Protein AF-A0A2V6AXD3-F1 (afdb_monomer_lite)

Radius of gyration: 20.55 Å; chains: 1; bounding box: 42×34×60 Å

pLDDT: mean 91.05, std 7.94, range [52.78, 98.12]

Structure (mmCIF, N/CA/C/O backbone):
data_AF-A0A2V6AXD3-F1
#
_entry.id   AF-A0A2V6AXD3-F1
#
loop_
_atom_site.group_PDB
_atom_site.id
_atom_site.type_symbol
_atom_site.label_atom_id
_atom_site.label_alt_id
_atom_site.label_comp_id
_atom_site.label_asym_id
_atom_site.label_entity_id
_atom_site.label_seq_id
_atom_site.pdbx_PDB_ins_code
_atom_site.Cartn_x
_atom_site.Cartn_y
_atom_site.Cartn_z
_atom_site.occupancy
_atom_site.B_iso_or_equiv
_atom_site.auth_seq_id
_atom_site.auth_comp_id
_atom_site.auth_asym_id
_atom_site.auth_atom_id
_atom_site.pdbx_PDB_model_num
ATOM 1 N N . MET A 1 1 ? 6.057 17.678 5.955 1.00 52.78 1 MET A N 1
ATOM 2 C CA . MET A 1 1 ? 6.152 16.489 6.835 1.00 52.78 1 MET A CA 1
ATOM 3 C C . MET A 1 1 ? 5.378 15.353 6.169 1.00 52.78 1 MET A C 1
ATOM 5 O O . MET A 1 1 ? 4.177 15.507 5.973 1.00 52.78 1 MET A O 1
ATOM 9 N N . GLN A 1 2 ? 6.043 14.281 5.723 1.00 59.69 2 GLN A N 1
ATOM 10 C CA . GLN A 1 2 ? 5.376 13.135 5.086 1.00 59.69 2 GLN A CA 1
ATOM 11 C C . GLN A 1 2 ? 4.590 12.375 6.158 1.00 59.69 2 GLN A C 1
ATOM 13 O O . GLN A 1 2 ? 5.153 11.930 7.154 1.00 59.69 2 GLN A O 1
ATOM 18 N N . ARG A 1 3 ? 3.269 12.290 5.999 1.00 66.38 3 ARG A N 1
ATOM 19 C CA . ARG A 1 3 ? 2.411 11.534 6.920 1.00 66.38 3 ARG A CA 1
ATOM 20 C C . ARG A 1 3 ? 2.522 10.052 6.562 1.00 66.38 3 ARG A C 1
ATOM 22 O O . ARG A 1 3 ? 2.615 9.734 5.381 1.00 66.38 3 ARG A O 1
ATOM 29 N N . SER A 1 4 ? 2.521 9.158 7.542 1.00 75.88 4 SER A N 1
ATOM 30 C CA . SER A 1 4 ? 2.558 7.710 7.304 1.00 75.88 4 SER A CA 1
ATOM 31 C C . SER A 1 4 ? 1.206 7.175 6.810 1.00 75.88 4 SER A C 1
ATOM 33 O O . SER A 1 4 ? 0.166 7.803 7.021 1.00 75.88 4 SER A O 1
ATOM 35 N N . GLY A 1 5 ? 1.227 6.015 6.149 1.00 85.00 5 GLY A N 1
ATOM 36 C CA . GLY A 1 5 ? 0.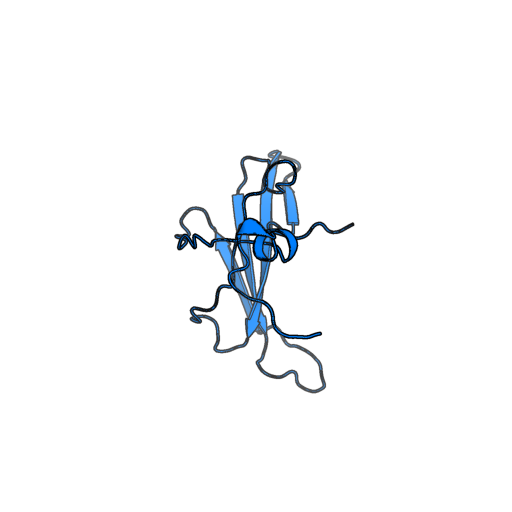034 5.285 5.704 1.00 85.00 5 GLY A CA 1
ATOM 37 C C . GLY A 1 5 ? -0.384 5.572 4.262 1.00 85.00 5 GLY A C 1
ATOM 38 O O . GLY A 1 5 ? 0.106 6.509 3.640 1.00 85.00 5 GLY A O 1
ATOM 39 N N . TYR A 1 6 ? -1.306 4.764 3.752 1.00 91.38 6 TYR A N 1
ATOM 40 C CA . TYR A 1 6 ? -1.829 4.864 2.391 1.00 91.38 6 TYR A CA 1
ATOM 41 C C . TYR A 1 6 ? -2.740 6.096 2.194 1.00 91.38 6 TYR A C 1
ATOM 43 O O . TYR A 1 6 ? -3.529 6.400 3.098 1.00 91.38 6 TYR A O 1
ATOM 51 N N . PRO A 1 7 ? -2.704 6.766 1.025 1.00 93.50 7 PRO A N 1
ATOM 52 C CA . PRO A 1 7 ? -1.739 6.589 -0.066 1.00 93.50 7 PRO A CA 1
ATOM 53 C C . PRO A 1 7 ? -0.454 7.403 0.144 1.00 93.50 7 PRO A C 1
ATOM 55 O O . PRO A 1 7 ? -0.412 8.356 0.940 1.00 93.50 7 PRO A O 1
ATOM 58 N N . ASP A 1 8 ? 0.585 7.043 -0.608 1.00 92.94 8 ASP A N 1
ATOM 59 C CA . ASP A 1 8 ? 1.819 7.826 -0.703 1.00 92.94 8 ASP A CA 1
ATOM 60 C C . ASP A 1 8 ? 1.639 9.109 -1.531 1.00 92.94 8 ASP A C 1
ATOM 62 O O . ASP A 1 8 ? 2.106 10.172 -1.112 1.00 92.94 8 ASP A O 1
ATOM 66 N N . LEU A 1 9 ? 0.932 9.041 -2.667 1.00 94.69 9 LEU A N 1
ATOM 67 C CA . LEU A 1 9 ? 0.732 10.168 -3.584 1.00 94.69 9 LEU A CA 1
ATOM 68 C C . LEU A 1 9 ? -0.753 10.424 -3.870 1.00 94.69 9 LEU A C 1
ATOM 70 O O . LEU A 1 9 ? -1.548 9.496 -4.016 1.00 94.69 9 LEU A O 1
ATOM 74 N N . CYS A 1 10 ? -1.099 11.705 -4.003 1.00 95.62 10 CYS A N 1
ATOM 75 C CA . CYS A 1 10 ? -2.370 12.182 -4.540 1.00 95.62 10 CYS A CA 1
ATOM 76 C C . CYS A 1 10 ? -2.068 13.035 -5.773 1.00 95.62 10 CYS A C 1
ATOM 78 O O . CYS A 1 10 ? -1.330 14.018 -5.682 1.00 95.62 10 CYS A O 1
ATOM 80 N N . ILE A 1 11 ? -2.601 12.627 -6.918 1.00 96.44 11 ILE A N 1
ATOM 81 C CA . ILE A 1 11 ? -2.437 13.298 -8.205 1.00 96.44 11 ILE A CA 1
ATOM 82 C C . ILE A 1 11 ? -3.813 13.801 -8.621 1.00 96.44 11 ILE A C 1
ATOM 84 O O . ILE A 1 11 ? -4.785 13.050 -8.595 1.00 96.44 11 ILE A O 1
ATOM 88 N N . ILE A 1 12 ? -3.893 15.071 -9.002 1.00 97.62 12 ILE A N 1
ATOM 89 C CA . ILE A 1 12 ? -5.128 15.688 -9.479 1.00 97.62 12 ILE A CA 1
ATOM 90 C C . ILE A 1 12 ? -4.905 16.049 -10.936 1.00 97.62 12 ILE A C 1
ATOM 92 O O . ILE A 1 12 ? -4.017 16.847 -11.245 1.00 97.62 12 ILE A O 1
ATOM 96 N N . ASP A 1 13 ? -5.710 15.473 -11.821 1.00 96.75 13 ASP A N 1
ATOM 97 C CA . ASP A 1 13 ? -5.752 15.943 -13.196 1.00 96.75 13 ASP A CA 1
ATOM 98 C C . ASP A 1 13 ? -6.385 17.339 -13.232 1.00 96.75 13 ASP A C 1
ATOM 100 O O . ASP A 1 13 ? -7.511 17.544 -12.774 1.00 96.75 13 ASP A O 1
ATOM 104 N N . LEU A 1 14 ? -5.650 18.330 -13.735 1.00 96.38 14 LEU A N 1
ATOM 105 C CA . LEU A 1 14 ? -6.066 19.728 -13.627 1.00 96.38 14 LEU A CA 1
ATOM 106 C C . LEU A 1 14 ? -7.251 20.062 -14.533 1.00 96.38 14 LEU A C 1
ATOM 108 O O . LEU A 1 14 ? -8.001 20.980 -14.198 1.00 96.38 14 LEU A O 1
ATOM 112 N N . GLU A 1 15 ? -7.430 19.339 -15.636 1.00 97.50 15 GLU A N 1
ATOM 113 C CA . GLU A 1 15 ? -8.527 19.557 -16.577 1.00 97.50 15 GLU A CA 1
ATOM 114 C C . GLU A 1 15 ? -9.812 18.881 -16.089 1.00 97.50 15 GLU A C 1
ATOM 116 O O . GLU A 1 15 ? -10.800 19.562 -15.809 1.00 97.50 15 GLU A O 1
ATOM 121 N N . SER A 1 16 ? -9.790 17.560 -15.895 1.00 97.25 16 SER A N 1
ATOM 122 C CA . SER A 1 16 ? -10.974 16.790 -15.488 1.00 97.25 16 SER A CA 1
ATOM 123 C C . SER A 1 16 ? -11.287 16.859 -13.994 1.00 97.25 16 SER A C 1
ATOM 125 O O . SER A 1 16 ? -12.349 16.401 -13.574 1.00 97.25 16 SER A O 1
ATOM 127 N N . LYS A 1 17 ? -10.362 17.385 -13.179 1.00 97.00 17 LYS A N 1
ATOM 128 C CA . LYS A 1 17 ? -10.413 17.384 -11.705 1.00 97.00 17 LYS A CA 1
ATOM 129 C C . LYS A 1 17 ? -10.454 15.990 -11.075 1.00 97.00 17 LYS A C 1
ATOM 131 O O . LYS A 1 17 ? -10.705 15.875 -9.878 1.00 97.00 17 LYS A O 1
ATOM 136 N N . ARG A 1 18 ? -10.185 14.930 -11.845 1.00 97.56 18 ARG A N 1
ATOM 137 C CA . ARG A 1 18 ? -10.131 13.562 -11.319 1.00 97.56 18 ARG A CA 1
ATOM 138 C C . ARG A 1 18 ? -8.966 13.401 -10.353 1.00 97.56 18 ARG A C 1
ATOM 140 O O . ARG A 1 18 ? -7.845 13.823 -10.642 1.00 97.56 18 ARG A O 1
ATOM 147 N N . VAL A 1 19 ? -9.245 12.745 -9.231 1.00 98.12 19 VAL A N 1
ATOM 148 C CA . VAL A 1 19 ? -8.253 12.421 -8.207 1.00 98.12 19 VAL A CA 1
ATOM 149 C C . VAL A 1 19 ? -7.758 10.993 -8.406 1.00 98.12 19 VAL A C 1
ATOM 151 O O . VAL A 1 19 ? -8.542 10.066 -8.617 1.00 98.12 19 VAL A O 1
ATOM 154 N N . PHE A 1 20 ? -6.444 10.821 -8.320 1.00 97.81 20 PHE A N 1
ATOM 155 C CA . PHE A 1 20 ? -5.765 9.538 -8.376 1.00 97.81 20 PHE A CA 1
ATOM 156 C C . PHE A 1 20 ? -4.908 9.369 -7.126 1.00 97.81 20 PHE A C 1
ATOM 158 O O . PHE A 1 20 ? -4.020 10.178 -6.848 1.00 97.81 20 PHE A O 1
ATOM 165 N N . TYR A 1 21 ? -5.136 8.288 -6.392 1.00 97.19 21 TYR A N 1
ATOM 166 C CA . TYR A 1 21 ? -4.265 7.869 -5.307 1.00 97.19 21 TYR A CA 1
ATOM 167 C C . TYR A 1 21 ? -3.295 6.808 -5.814 1.00 97.19 21 TYR A C 1
ATOM 169 O O . TYR A 1 21 ? -3.722 5.758 -6.293 1.00 97.19 21 TYR A O 1
ATOM 177 N N . LEU A 1 22 ? -1.993 7.081 -5.713 1.00 96.62 22 LEU A N 1
ATOM 178 C CA . LEU A 1 22 ? -0.933 6.208 -6.214 1.00 96.62 22 LEU A CA 1
ATOM 179 C C . LEU A 1 22 ? -0.005 5.787 -5.077 1.00 96.62 22 LEU A C 1
ATOM 181 O O . LEU A 1 22 ? 0.466 6.617 -4.298 1.00 96.62 22 LEU A O 1
ATOM 185 N N . ASP A 1 23 ? 0.282 4.492 -5.019 1.00 95.75 23 ASP A N 1
ATOM 186 C CA . ASP A 1 23 ? 1.106 3.897 -3.973 1.00 95.75 23 ASP A CA 1
ATOM 187 C C . ASP A 1 23 ? 2.219 3.034 -4.592 1.00 95.75 23 ASP A C 1
ATOM 189 O O . ASP A 1 23 ? 1.950 1.947 -5.117 1.00 95.75 23 ASP A O 1
ATOM 193 N N . PRO A 1 24 ? 3.473 3.518 -4.609 1.00 95.62 24 PRO A N 1
ATOM 194 C CA . PRO A 1 24 ? 4.598 2.758 -5.132 1.00 95.62 24 PRO A CA 1
ATOM 195 C C . PRO A 1 24 ? 4.989 1.592 -4.221 1.00 95.62 24 PRO A C 1
ATOM 197 O O . PRO A 1 24 ? 5.015 1.705 -2.992 1.00 95.62 24 PRO A O 1
ATOM 200 N N . LYS A 1 25 ? 5.357 0.465 -4.830 1.00 95.12 25 LYS A N 1
ATOM 201 C CA . LYS A 1 25 ? 5.869 -0.725 -4.145 1.00 95.12 25 LYS A CA 1
ATOM 202 C C . LYS A 1 25 ? 7.084 -1.283 -4.856 1.00 95.12 25 LYS A C 1
ATOM 204 O O . LYS A 1 25 ? 7.179 -1.250 -6.079 1.00 95.12 25 LYS A O 1
ATOM 209 N N . LEU A 1 26 ? 8.000 -1.831 -4.069 1.00 94.94 26 LEU A N 1
ATOM 210 C CA . LEU A 1 26 ? 9.165 -2.552 -4.557 1.00 94.94 26 LEU A CA 1
ATOM 211 C C . LEU A 1 26 ? 9.000 -4.037 -4.263 1.00 94.94 26 LEU A C 1
ATOM 213 O O . LEU A 1 26 ? 8.516 -4.408 -3.193 1.00 94.94 26 LEU A O 1
ATOM 217 N N . TYR A 1 27 ? 9.426 -4.874 -5.200 1.00 95.31 27 TYR A N 1
ATOM 218 C CA . TYR A 1 27 ? 9.528 -6.311 -4.980 1.00 95.31 27 TYR A CA 1
ATOM 219 C C . TYR A 1 27 ? 10.775 -6.877 -5.658 1.00 95.31 27 TYR A C 1
ATOM 221 O O . TYR A 1 27 ? 11.226 -6.381 -6.693 1.00 95.31 27 TYR A O 1
ATOM 229 N N . ALA A 1 28 ? 11.344 -7.925 -5.069 1.00 94.75 28 ALA A N 1
ATOM 230 C CA . ALA A 1 28 ? 12.525 -8.570 -5.614 1.00 94.75 28 ALA A CA 1
ATOM 231 C C . ALA A 1 28 ? 12.156 -9.481 -6.793 1.00 94.75 28 ALA A C 1
ATOM 233 O O . ALA A 1 28 ? 11.066 -10.054 -6.870 1.00 94.75 28 ALA A O 1
ATOM 234 N N . ALA A 1 29 ? 13.094 -9.666 -7.716 1.00 94.75 29 ALA A N 1
ATOM 235 C CA . ALA A 1 29 ? 12.958 -10.649 -8.776 1.00 94.75 29 ALA A CA 1
ATOM 236 C C . ALA A 1 29 ? 12.696 -12.044 -8.186 1.00 94.75 29 ALA A C 1
ATOM 238 O O . ALA A 1 29 ? 13.417 -12.494 -7.296 1.00 94.75 29 ALA A O 1
ATOM 239 N N . GLY A 1 30 ? 11.643 -12.701 -8.680 1.00 93.81 30 GLY A N 1
ATOM 240 C CA . GLY A 1 30 ? 11.177 -13.997 -8.179 1.00 93.81 30 GLY A CA 1
ATOM 241 C C . GLY A 1 30 ? 10.173 -13.931 -7.022 1.00 93.81 30 GLY A C 1
ATOM 242 O O . GLY A 1 30 ? 9.642 -14.969 -6.651 1.00 93.81 30 GLY A O 1
ATOM 243 N N . SER A 1 31 ? 9.857 -12.750 -6.471 1.00 94.69 31 SER A N 1
ATOM 244 C CA . SER A 1 31 ? 8.911 -12.612 -5.347 1.00 94.69 31 SER A CA 1
ATOM 245 C C . SER A 1 31 ? 7.535 -12.063 -5.742 1.00 94.69 31 SER A C 1
ATOM 247 O O . SER A 1 31 ? 6.799 -11.597 -4.873 1.00 94.69 31 SER A O 1
ATOM 249 N N . ARG A 1 32 ? 7.200 -12.058 -7.039 1.00 92.50 32 ARG A N 1
ATOM 250 C CA . ARG A 1 32 ? 5.958 -11.457 -7.556 1.00 92.50 32 ARG A CA 1
ATOM 251 C C . ARG A 1 32 ? 4.705 -12.138 -7.002 1.00 92.50 32 ARG A C 1
ATOM 253 O O . ARG A 1 32 ? 3.766 -11.451 -6.626 1.00 92.50 32 ARG A O 1
ATOM 260 N N . ASP A 1 33 ? 4.747 -13.462 -6.887 1.00 92.88 33 ASP A N 1
ATOM 261 C CA . ASP A 1 33 ? 3.617 -14.290 -6.448 1.00 92.88 33 ASP A CA 1
ATOM 262 C C . ASP A 1 33 ? 3.653 -14.579 -4.934 1.00 92.88 33 ASP A C 1
ATOM 264 O O . ASP A 1 33 ? 3.030 -15.517 -4.438 1.00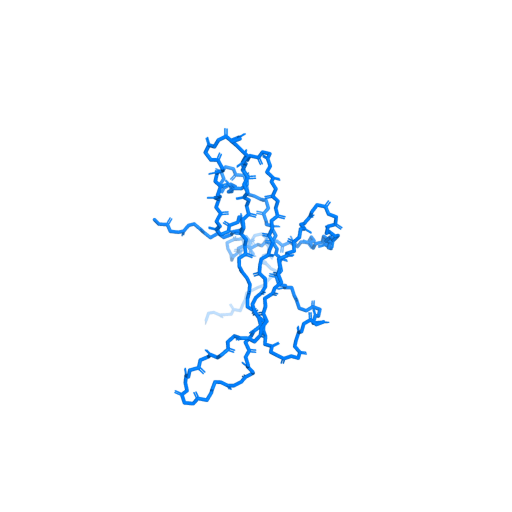 92.88 33 ASP A O 1
ATOM 268 N N . SER A 1 34 ? 4.425 -13.791 -4.180 1.00 92.81 34 SER A N 1
ATOM 269 C CA . SER A 1 34 ? 4.531 -13.917 -2.727 1.00 92.81 34 SER A CA 1
ATOM 270 C C . SER A 1 34 ? 3.207 -13.587 -2.033 1.00 92.81 34 SER A C 1
ATOM 272 O O . SER A 1 34 ? 2.545 -12.607 -2.368 1.00 92.81 34 SER A O 1
ATOM 274 N N . SER A 1 35 ? 2.864 -14.349 -0.990 1.00 87.56 35 SER A N 1
ATOM 275 C CA . SER A 1 35 ? 1.703 -14.072 -0.133 1.00 87.56 35 SER A CA 1
ATOM 276 C C . SER A 1 35 ? 1.979 -13.032 0.960 1.00 87.56 35 SER A C 1
ATOM 278 O O . SER A 1 35 ? 1.075 -12.686 1.727 1.00 87.56 35 SER A O 1
ATOM 280 N N . PHE A 1 36 ? 3.214 -12.523 1.066 1.00 87.88 36 PHE A N 1
ATOM 281 C CA . PHE A 1 36 ? 3.524 -11.472 2.031 1.00 87.88 36 PHE A CA 1
ATOM 282 C C . PHE A 1 36 ? 2.724 -10.203 1.732 1.00 87.88 36 PHE A C 1
ATOM 284 O O . PHE A 1 36 ? 2.595 -9.761 0.592 1.00 87.88 36 PHE A O 1
ATOM 291 N N . ARG A 1 37 ? 2.205 -9.581 2.794 1.00 87.19 37 ARG A N 1
ATOM 292 C CA . ARG A 1 37 ? 1.381 -8.375 2.693 1.00 87.19 37 ARG A CA 1
ATOM 293 C C . ARG A 1 37 ? 2.194 -7.207 2.127 1.00 87.19 37 AR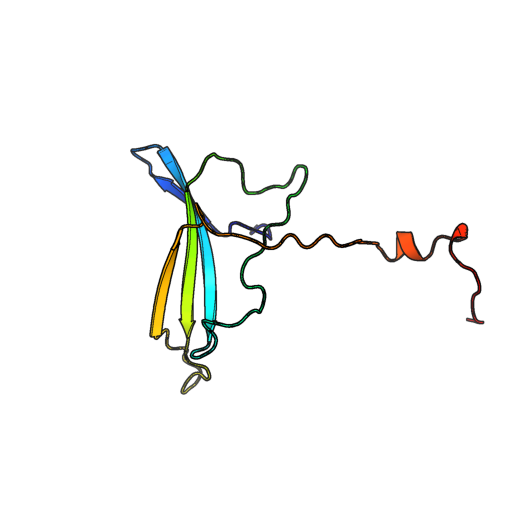G A C 1
ATOM 295 O O . ARG A 1 37 ? 2.979 -6.601 2.852 1.00 87.19 37 ARG A O 1
ATOM 302 N N . ALA A 1 38 ? 1.944 -6.859 0.868 1.00 89.12 38 ALA A N 1
ATOM 303 C CA . ALA A 1 38 ? 2.547 -5.701 0.204 1.00 89.12 38 ALA A CA 1
ATOM 304 C C . ALA A 1 38 ? 1.654 -4.447 0.232 1.00 89.12 38 ALA A C 1
ATOM 306 O O . ALA A 1 38 ? 2.158 -3.329 0.158 1.00 89.12 38 ALA A O 1
ATOM 307 N N . PHE A 1 39 ? 0.339 -4.619 0.382 1.00 90.94 39 PHE A N 1
ATOM 308 C CA . PHE A 1 39 ? -0.642 -3.539 0.469 1.00 90.94 39 PHE A CA 1
ATOM 309 C C . PHE A 1 39 ? -1.419 -3.636 1.782 1.00 90.94 39 PHE A C 1
ATOM 311 O O . PHE A 1 39 ? -1.835 -4.724 2.186 1.00 90.94 39 PHE A O 1
ATOM 318 N N . TYR A 1 40 ? -1.622 -2.504 2.451 1.00 89.12 40 TYR A N 1
ATOM 319 C CA . TYR A 1 40 ? -2.550 -2.406 3.569 1.00 89.12 40 TYR A CA 1
ATOM 320 C C . TYR A 1 40 ? -3.088 -0.985 3.693 1.00 89.12 40 TYR A C 1
ATOM 322 O O . TYR A 1 40 ? -2.370 -0.003 3.506 1.00 89.12 40 TYR A O 1
ATOM 330 N N . PHE A 1 41 ? -4.357 -0.895 4.064 1.00 88.56 41 PHE A N 1
ATOM 331 C CA . PHE A 1 41 ? -5.012 0.345 4.432 1.00 88.56 41 PHE A CA 1
ATOM 332 C C . PHE A 1 41 ? -5.560 0.187 5.846 1.00 88.56 41 PHE A C 1
ATOM 334 O O . PHE A 1 41 ? -6.242 -0.789 6.152 1.00 88.56 41 PHE A O 1
ATOM 341 N N . GLU A 1 42 ? -5.235 1.143 6.708 1.00 85.75 42 GLU A N 1
ATOM 342 C CA . GLU A 1 42 ? -5.745 1.201 8.071 1.00 85.75 42 GLU A CA 1
ATOM 343 C C . GLU A 1 42 ? -6.617 2.458 8.198 1.00 85.75 42 GLU A C 1
ATOM 345 O O . GLU A 1 42 ? -6.088 3.576 8.151 1.00 85.75 42 GLU A O 1
ATOM 350 N N . PRO A 1 43 ? -7.946 2.317 8.333 1.00 82.50 43 PRO A N 1
ATOM 351 C CA . PRO A 1 43 ? -8.823 3.466 8.480 1.00 82.50 43 PRO A CA 1
ATOM 352 C C . PRO A 1 43 ? -8.552 4.168 9.814 1.00 82.50 43 PRO A C 1
ATOM 354 O O . PRO A 1 43 ? -8.608 3.562 10.883 1.00 82.50 43 PRO A O 1
ATOM 357 N N . ARG A 1 44 ? -8.293 5.478 9.764 1.00 81.06 44 ARG A N 1
ATOM 358 C CA . ARG A 1 44 ? -8.041 6.303 10.955 1.00 81.06 44 ARG A CA 1
ATOM 359 C C . ARG A 1 44 ? -9.083 7.400 11.097 1.00 81.06 44 ARG A C 1
ATOM 361 O O . ARG A 1 44 ? -9.323 8.164 10.162 1.00 81.06 44 ARG A O 1
ATOM 368 N N . LYS A 1 45 ? -9.650 7.549 12.296 1.00 76.38 45 LYS A N 1
ATOM 369 C CA . LYS A 1 45 ? -10.516 8.693 12.617 1.00 76.38 45 LYS A CA 1
ATOM 370 C C . LYS A 1 45 ? -9.690 9.987 12.632 1.00 76.38 45 LYS A C 1
ATOM 372 O O . LYS A 1 45 ? -8.579 10.013 13.158 1.00 76.38 45 LYS A O 1
ATOM 377 N N . GLY A 1 46 ? -10.203 11.045 12.002 1.00 71.50 46 GLY A N 1
ATOM 378 C CA . GLY A 1 46 ? -9.618 12.399 11.983 1.00 71.50 46 GLY A CA 1
ATOM 379 C C . GLY A 1 46 ? -8.316 12.580 11.186 1.00 71.50 46 GLY A C 1
ATOM 380 O O . GLY A 1 46 ? -7.987 13.694 10.790 1.00 71.50 46 GLY A O 1
ATOM 381 N N . THR A 1 47 ? -7.577 11.505 10.902 1.00 73.19 47 THR A N 1
ATOM 382 C CA . THR A 1 47 ? -6.255 11.571 10.258 1.00 73.19 47 THR A CA 1
ATOM 383 C C . THR A 1 47 ? -6.156 10.777 8.957 1.00 73.19 47 THR A C 1
ATOM 385 O O . THR A 1 47 ? -5.061 10.692 8.403 1.00 73.19 47 THR A O 1
ATOM 388 N N . ASN A 1 48 ? -7.269 10.276 8.413 1.00 85.31 48 ASN A N 1
ATOM 389 C CA . ASN A 1 48 ? -7.263 9.574 7.130 1.00 85.31 48 ASN A CA 1
ATOM 390 C C . ASN A 1 48 ? -6.712 10.462 5.995 1.00 85.31 48 ASN A C 1
ATOM 392 O O . ASN A 1 48 ? -6.935 11.683 5.964 1.00 85.31 48 ASN A O 1
ATOM 396 N N . LYS A 1 49 ? -5.955 9.834 5.097 1.00 89.75 49 LYS A N 1
ATOM 397 C CA . LYS A 1 49 ? -5.400 10.446 3.890 1.00 89.75 49 LYS A CA 1
ATOM 398 C C . LYS A 1 49 ? -6.287 10.231 2.663 1.00 89.75 49 LYS A C 1
ATOM 400 O O . LYS A 1 49 ? -6.269 11.084 1.788 1.00 89.75 49 LYS A O 1
ATOM 405 N N . VAL A 1 50 ? -7.066 9.148 2.626 1.00 92.19 50 VAL A N 1
ATOM 406 C CA . VAL A 1 50 ? -8.103 8.922 1.609 1.00 92.19 50 VAL A CA 1
ATOM 407 C C . VAL A 1 50 ? -9.306 9.791 1.975 1.00 92.19 50 VAL A C 1
ATOM 409 O O . VAL A 1 50 ? -9.907 9.588 3.034 1.00 92.19 50 VAL A O 1
ATOM 412 N N . ARG A 1 51 ? -9.585 10.810 1.161 1.00 91.62 51 ARG A N 1
ATOM 413 C CA . ARG A 1 51 ? -10.578 11.867 1.434 1.00 91.62 51 ARG A CA 1
ATOM 414 C C . ARG A 1 51 ? -11.501 12.165 0.257 1.00 91.62 51 ARG A C 1
ATOM 416 O O . ARG A 1 51 ? -12.546 12.766 0.472 1.00 91.62 51 ARG A O 1
ATOM 423 N N . ASP A 1 52 ? -11.112 11.743 -0.935 1.00 93.94 52 ASP A N 1
ATOM 424 C CA . ASP A 1 52 ? -11.786 12.032 -2.192 1.00 93.94 52 ASP A CA 1
ATOM 425 C C . ASP A 1 52 ? -12.332 10.737 -2.801 1.00 93.94 52 ASP A C 1
ATOM 427 O O . ASP A 1 52 ? -11.790 9.654 -2.561 1.00 93.94 52 ASP A O 1
ATOM 431 N N . ASP A 1 53 ? -13.384 10.863 -3.611 1.00 94.88 53 ASP A N 1
ATOM 432 C CA . ASP A 1 53 ? -13.760 9.823 -4.568 1.00 94.88 53 ASP A CA 1
ATOM 433 C C . ASP A 1 53 ? -12.712 9.809 -5.688 1.00 94.88 53 ASP A C 1
ATOM 435 O O . ASP A 1 53 ? -12.509 10.813 -6.379 1.00 94.88 53 ASP A O 1
ATOM 439 N N . ALA A 1 54 ? -11.966 8.715 -5.793 1.00 96.19 54 ALA A N 1
ATOM 440 C CA . ALA A 1 54 ? -10.712 8.685 -6.527 1.00 96.19 54 ALA A CA 1
ATOM 441 C C . ALA A 1 54 ? -10.481 7.343 -7.220 1.00 96.19 54 ALA A C 1
ATOM 443 O O . ALA A 1 54 ? -10.980 6.295 -6.811 1.00 96.19 54 ALA A O 1
ATOM 444 N N . VAL A 1 55 ? -9.638 7.369 -8.250 1.00 97.25 55 VAL A N 1
ATOM 445 C CA . VAL A 1 55 ? -9.061 6.155 -8.831 1.00 97.25 55 VAL A CA 1
ATOM 446 C C . VAL A 1 55 ? -7.865 5.731 -7.983 1.00 97.25 55 VAL A C 1
ATOM 448 O O . VAL A 1 55 ? -6.997 6.5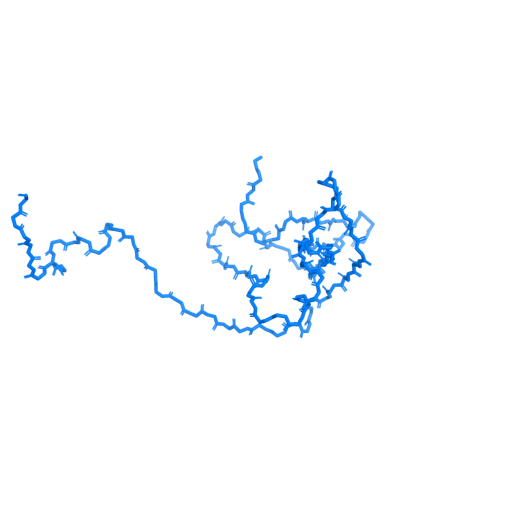43 -7.662 1.00 97.25 55 VAL A O 1
ATOM 451 N N . HIS A 1 56 ? -7.802 4.452 -7.628 1.00 97.12 56 HIS A N 1
ATOM 452 C CA . HIS A 1 56 ? -6.775 3.916 -6.744 1.00 97.12 56 HIS A CA 1
ATOM 453 C C . HIS A 1 56 ? -5.824 2.996 -7.509 1.00 97.12 56 HIS A C 1
ATOM 455 O O . HIS A 1 56 ? -6.234 1.960 -8.030 1.00 97.12 56 HIS A O 1
ATOM 461 N N . PHE A 1 57 ? -4.540 3.350 -7.515 1.00 97.50 57 PHE A N 1
ATOM 462 C CA . PHE A 1 57 ? -3.486 2.582 -8.160 1.00 97.50 57 PHE A CA 1
ATOM 463 C C . PHE A 1 57 ? -2.385 2.164 -7.187 1.00 97.50 57 PHE A C 1
ATOM 465 O O . PHE A 1 57 ? -1.978 2.913 -6.295 1.00 97.50 57 PHE A O 1
ATOM 472 N N . VAL A 1 58 ? -1.831 0.981 -7.436 1.00 96.62 58 VAL A N 1
ATOM 473 C CA . VAL A 1 58 ? -0.510 0.572 -6.947 1.00 96.62 58 VAL A CA 1
ATOM 474 C C . VAL A 1 58 ? 0.419 0.469 -8.144 1.00 96.62 58 VAL A C 1
ATOM 476 O O . VAL A 1 58 ? 0.053 -0.117 -9.160 1.00 96.62 58 VAL A O 1
ATOM 479 N N . VAL A 1 59 ? 1.631 1.007 -8.029 1.00 97.19 59 VAL A N 1
ATOM 480 C CA . VAL A 1 59 ? 2.682 0.778 -9.027 1.00 97.19 59 VAL A CA 1
ATOM 481 C C . VAL A 1 59 ? 3.780 -0.080 -8.416 1.00 97.19 59 VAL A C 1
ATOM 483 O O . VAL A 1 59 ? 4.447 0.322 -7.466 1.00 97.19 59 VAL A O 1
ATOM 486 N N . GLY A 1 60 ? 3.946 -1.292 -8.935 1.00 96.88 60 GLY A N 1
ATOM 487 C CA . GLY A 1 60 ? 4.973 -2.223 -8.483 1.00 96.88 60 GLY A CA 1
ATOM 488 C C . GLY A 1 60 ? 6.209 -2.135 -9.366 1.00 96.88 60 GLY A C 1
ATOM 489 O O . GLY A 1 60 ? 6.088 -2.305 -10.573 1.00 96.88 60 GLY A O 1
ATOM 490 N N . PHE A 1 61 ? 7.390 -1.941 -8.783 1.00 97.00 61 PHE A N 1
ATOM 491 C CA . PHE A 1 61 ? 8.674 -2.006 -9.480 1.00 97.00 61 PHE A CA 1
ATOM 492 C C . PHE A 1 61 ? 9.473 -3.226 -9.021 1.00 97.00 61 PHE A C 1
ATOM 494 O O . PHE A 1 61 ? 9.803 -3.372 -7.840 1.00 97.00 61 PHE A O 1
ATOM 501 N N . GLN A 1 62 ? 9.824 -4.087 -9.974 1.00 97.00 62 GLN A N 1
ATOM 502 C CA . GLN A 1 62 ? 10.688 -5.234 -9.732 1.00 97.00 62 GLN A CA 1
ATOM 503 C C . GLN A 1 62 ? 12.147 -4.791 -9.730 1.00 97.00 62 GLN A C 1
ATOM 505 O O . GLN A 1 62 ? 12.612 -4.213 -10.716 1.00 97.00 62 GLN A O 1
ATOM 510 N N . HIS A 1 63 ? 12.900 -5.145 -8.696 1.00 95.69 63 HIS A N 1
ATOM 511 C CA . HIS A 1 63 ? 14.352 -4.983 -8.660 1.00 95.69 63 HIS A CA 1
ATOM 512 C C . HIS A 1 63 ? 15.067 -6.340 -8.660 1.00 95.69 63 HIS A C 1
ATOM 514 O O . HIS A 1 63 ? 14.511 -7.356 -8.249 1.00 95.69 63 HIS A O 1
ATOM 520 N N . GLU A 1 64 ? 16.313 -6.382 -9.126 1.00 94.38 64 GLU A N 1
ATOM 521 C CA . GLU A 1 64 ? 17.154 -7.583 -9.002 1.00 94.38 64 GLU A CA 1
ATOM 522 C C . GLU A 1 64 ? 17.342 -7.978 -7.527 1.00 94.38 64 GLU A C 1
ATOM 524 O O . GLU A 1 64 ? 17.317 -7.123 -6.647 1.00 94.38 64 GLU A O 1
ATOM 529 N N . THR A 1 65 ? 17.529 -9.264 -7.224 1.00 86.06 65 THR A N 1
ATOM 530 C CA . THR A 1 65 ? 17.622 -9.759 -5.834 1.00 86.06 65 THR A CA 1
ATOM 531 C C . THR A 1 65 ? 18.888 -9.275 -5.119 1.00 86.06 65 THR A C 1
ATOM 533 O O . THR A 1 65 ? 18.896 -9.131 -3.899 1.00 86.06 65 THR A O 1
ATOM 536 N N . ARG A 1 66 ? 19.963 -9.005 -5.871 1.00 84.88 66 ARG A N 1
ATOM 537 C CA . ARG A 1 66 ? 21.220 -8.473 -5.342 1.00 84.88 66 ARG A CA 1
ATOM 538 C C . ARG A 1 66 ? 21.808 -7.451 -6.320 1.00 84.88 66 ARG A C 1
ATOM 540 O O . ARG A 1 66 ? 22.065 -7.819 -7.465 1.00 84.88 66 ARG A O 1
ATOM 547 N N . PRO A 1 67 ? 22.045 -6.202 -5.896 1.00 79.31 67 PRO A N 1
ATOM 548 C CA . PRO A 1 67 ? 22.596 -5.179 -6.773 1.00 79.31 67 PRO A CA 1
ATOM 549 C C . PRO A 1 67 ? 24.046 -5.508 -7.146 1.00 79.31 67 PRO A C 1
ATOM 551 O O . PRO A 1 67 ? 24.861 -5.841 -6.279 1.00 79.31 67 PRO A O 1
ATOM 554 N N . LYS A 1 68 ? 24.399 -5.383 -8.429 1.00 77.19 68 LYS A N 1
ATOM 555 C CA . LYS A 1 68 ? 25.804 -5.425 -8.863 1.00 77.19 68 LYS A CA 1
ATOM 556 C C . LYS A 1 68 ? 26.457 -4.090 -8.514 1.00 77.19 68 LYS A C 1
ATOM 558 O O . LYS A 1 68 ? 25.927 -3.037 -8.854 1.00 77.19 68 LYS A O 1
ATOM 563 N N . ASN A 1 69 ? 27.595 -4.127 -7.823 1.00 86.44 69 ASN A N 1
ATOM 564 C CA . ASN A 1 69 ? 28.346 -2.934 -7.406 1.00 86.44 69 ASN A CA 1
ATOM 565 C C . ASN A 1 69 ? 27.514 -1.920 -6.587 1.00 86.44 69 ASN A C 1
ATOM 567 O O . ASN A 1 69 ? 27.770 -0.723 -6.640 1.00 86.44 69 ASN A O 1
ATOM 571 N N . GLY A 1 70 ? 26.489 -2.386 -5.859 1.00 83.94 70 GLY A N 1
ATOM 572 C CA . GLY A 1 70 ? 25.602 -1.523 -5.069 1.00 83.94 70 GLY A CA 1
ATOM 573 C C . GLY A 1 70 ? 24.550 -0.753 -5.878 1.00 83.94 70 GLY A C 1
ATOM 574 O O . GLY A 1 70 ? 23.746 -0.036 -5.286 1.00 83.94 70 GLY A O 1
ATOM 575 N N . VAL A 1 71 ? 24.498 -0.928 -7.203 1.00 87.75 71 VAL A N 1
ATOM 576 C CA . VAL A 1 71 ? 23.498 -0.289 -8.068 1.00 87.75 71 VAL A CA 1
ATOM 577 C C . VAL A 1 71 ? 22.309 -1.222 -8.267 1.00 87.75 71 VAL A C 1
ATOM 579 O O . VAL A 1 71 ? 22.442 -2.329 -8.794 1.00 87.75 71 VAL A O 1
ATOM 582 N N . TRP A 1 72 ? 21.128 -0.770 -7.849 1.00 88.56 72 TRP A N 1
ATOM 583 C CA . TRP A 1 72 ? 19.880 -1.486 -8.093 1.00 88.56 72 TRP A CA 1
ATOM 584 C C . TRP A 1 72 ? 19.428 -1.281 -9.533 1.00 88.56 72 TRP A C 1
ATOM 586 O O . TRP A 1 72 ? 19.280 -0.151 -9.996 1.00 88.56 72 TRP A O 1
ATOM 596 N N . LYS A 1 73 ? 19.160 -2.387 -10.227 1.00 93.56 73 LYS A N 1
ATOM 597 C CA . LYS A 1 73 ? 18.508 -2.368 -11.531 1.00 93.56 73 LYS A CA 1
ATOM 598 C C . LYS A 1 73 ? 17.045 -2.757 -11.374 1.00 93.56 73 LYS A C 1
ATOM 600 O O . LYS A 1 73 ? 16.730 -3.839 -10.873 1.00 93.56 73 LYS A O 1
ATOM 605 N N . PHE A 1 74 ? 16.162 -1.878 -11.836 1.00 95.12 74 PHE A N 1
ATOM 606 C CA . PHE A 1 74 ? 14.746 -2.182 -11.983 1.00 95.12 74 PHE A CA 1
ATOM 607 C C . PHE A 1 74 ? 14.519 -2.877 -13.323 1.00 95.12 74 PHE A C 1
ATOM 609 O O . PHE A 1 74 ? 15.058 -2.466 -14.350 1.00 95.12 74 PHE A O 1
ATOM 616 N N . THR A 1 75 ? 13.767 -3.970 -13.304 1.00 95.25 75 THR A N 1
ATOM 617 C CA . THR A 1 75 ? 13.646 -4.891 -14.448 1.00 95.25 75 THR A CA 1
ATOM 618 C C . THR A 1 75 ? 12.232 -4.964 -15.010 1.00 95.25 75 THR A C 1
ATOM 620 O O . THR A 1 75 ? 12.051 -5.389 -16.148 1.00 95.25 75 THR A O 1
ATOM 623 N N . ARG A 1 76 ? 11.235 -4.532 -14.235 1.00 96.94 76 ARG A N 1
ATOM 624 C CA . ARG A 1 76 ? 9.819 -4.527 -14.606 1.00 96.94 76 ARG A CA 1
ATOM 625 C C . ARG A 1 76 ? 9.082 -3.474 -13.792 1.00 96.94 76 ARG A C 1
ATOM 627 O O . ARG A 1 76 ? 9.475 -3.183 -12.662 1.00 96.94 76 ARG A O 1
ATOM 634 N N . TRP A 1 77 ? 7.997 -2.965 -14.355 1.00 97.75 77 TRP A N 1
ATOM 635 C CA . TRP A 1 77 ? 6.975 -2.249 -13.611 1.00 97.75 77 TRP A CA 1
ATOM 636 C C . TRP A 1 77 ? 5.587 -2.739 -14.028 1.00 97.75 77 TRP A C 1
ATOM 638 O O . TRP A 1 77 ? 5.404 -3.162 -15.169 1.00 97.75 77 TRP A O 1
ATOM 648 N N . ASP A 1 78 ? 4.635 -2.687 -13.103 1.00 97.19 78 ASP A N 1
ATOM 649 C CA . ASP A 1 78 ? 3.218 -2.943 -13.357 1.00 97.19 78 ASP A CA 1
ATOM 650 C C . ASP A 1 78 ? 2.394 -1.842 -12.677 1.00 97.19 78 ASP A C 1
ATOM 652 O O . ASP A 1 78 ? 2.658 -1.499 -11.521 1.00 97.19 78 ASP A O 1
ATOM 656 N N . LEU A 1 79 ? 1.393 -1.302 -13.375 1.00 97.50 79 LEU A N 1
ATOM 657 C CA . LEU A 1 79 ? 0.377 -0.429 -12.787 1.00 97.50 79 LEU A CA 1
ATOM 658 C C . LEU A 1 79 ? -0.886 -1.254 -12.533 1.00 97.50 79 LEU A C 1
ATOM 660 O O . LEU A 1 79 ? -1.431 -1.858 -13.455 1.00 97.50 79 LEU A O 1
ATOM 664 N N . VAL A 1 80 ? -1.334 -1.287 -11.285 1.00 96.31 80 VAL A N 1
ATOM 665 C CA . VAL A 1 80 ? -2.432 -2.135 -10.818 1.00 96.31 80 VAL A CA 1
ATOM 666 C C . VAL A 1 80 ? -3.602 -1.257 -10.395 1.00 96.31 80 VAL A C 1
ATOM 668 O O . VAL A 1 80 ? -3.469 -0.472 -9.457 1.00 96.31 80 VAL A O 1
ATOM 671 N N . ASP A 1 81 ? -4.742 -1.414 -11.070 1.00 96.94 81 ASP A N 1
ATOM 672 C CA . ASP A 1 81 ? -6.032 -0.848 -10.661 1.00 96.94 81 ASP A CA 1
ATOM 673 C C . ASP A 1 81 ? -6.605 -1.620 -9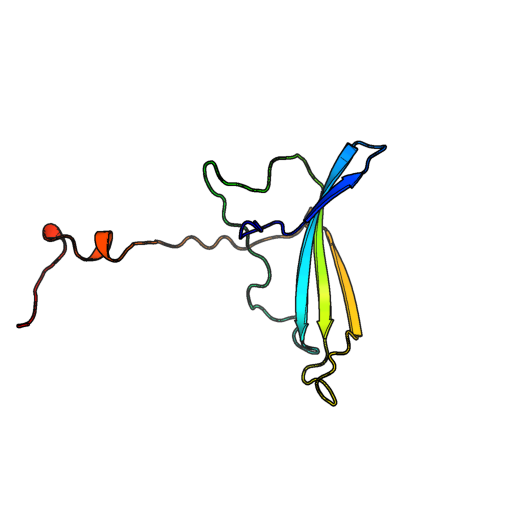.469 1.00 96.94 81 ASP A C 1
ATOM 675 O O . ASP A 1 81 ? -6.738 -2.846 -9.511 1.00 96.94 81 ASP A O 1
ATOM 679 N N . LEU A 1 82 ? -6.953 -0.896 -8.405 1.00 96.00 82 LEU A N 1
ATOM 680 C CA . LEU A 1 82 ? -7.539 -1.478 -7.203 1.00 96.00 82 LEU A CA 1
ATOM 681 C C . LEU A 1 82 ? -9.072 -1.595 -7.253 1.00 96.00 82 LEU A C 1
ATOM 683 O O . LEU A 1 82 ? -9.647 -2.157 -6.324 1.00 96.00 82 LEU A O 1
ATOM 687 N N . SER A 1 83 ? -9.745 -1.144 -8.318 1.00 95.19 83 SER A N 1
ATOM 688 C CA . SER A 1 83 ? -11.218 -1.148 -8.432 1.00 95.19 83 SER A CA 1
ATOM 689 C C . SER A 1 83 ? -11.872 -2.526 -8.247 1.00 95.19 83 SER A C 1
ATOM 691 O O . SER A 1 83 ? -13.008 -2.623 -7.784 1.00 95.19 83 SER A O 1
ATOM 693 N N . ARG A 1 84 ? -11.154 -3.605 -8.585 1.00 94.56 84 ARG A N 1
ATOM 694 C CA . ARG A 1 84 ? -11.586 -5.007 -8.407 1.00 94.56 84 ARG A CA 1
ATOM 695 C C . ARG A 1 84 ? -10.640 -5.820 -7.521 1.00 94.56 84 ARG A C 1
ATOM 697 O O . ARG A 1 84 ? -10.729 -7.048 -7.479 1.00 94.56 84 ARG A O 1
ATOM 704 N N . PHE A 1 85 ? -9.716 -5.158 -6.829 1.00 91.44 85 PHE A N 1
ATOM 705 C CA . PHE A 1 85 ? -8.744 -5.823 -5.972 1.00 91.44 85 PHE A CA 1
ATOM 706 C C . PHE A 1 85 ? -9.421 -6.330 -4.696 1.00 91.44 85 PHE A C 1
ATOM 708 O O . PHE A 1 85 ? -9.924 -5.556 -3.884 1.00 91.44 85 PHE A O 1
ATOM 715 N N . THR A 1 86 ? -9.443 -7.650 -4.520 1.00 91.06 86 THR A N 1
ATOM 716 C CA . THR A 1 86 ? -10.029 -8.275 -3.330 1.00 91.06 86 THR A CA 1
ATOM 717 C C . THR A 1 86 ? -8.987 -8.347 -2.221 1.00 91.06 86 THR A C 1
ATOM 719 O O . THR A 1 86 ? -7.892 -8.869 -2.425 1.00 91.06 86 THR A O 1
ATOM 722 N N . VAL A 1 87 ? -9.335 -7.843 -1.037 1.00 88.62 87 VAL A N 1
ATOM 723 C CA . VAL A 1 87 ? -8.467 -7.852 0.146 1.00 88.62 87 VAL A CA 1
ATOM 724 C C . VAL A 1 87 ? -8.974 -8.820 1.206 1.00 88.62 87 VAL A C 1
ATOM 726 O O . VAL A 1 87 ? -10.176 -9.025 1.360 1.00 88.62 87 VAL A O 1
ATOM 729 N N . THR A 1 88 ? -8.048 -9.357 1.997 1.00 89.88 88 THR A N 1
ATOM 730 C CA . THR A 1 88 ? -8.380 -10.092 3.221 1.00 89.88 88 THR A CA 1
ATOM 731 C C . THR A 1 88 ? -8.464 -9.123 4.396 1.00 89.88 88 THR A C 1
ATOM 733 O O . THR A 1 88 ? -7.509 -8.394 4.678 1.00 89.88 88 THR A O 1
ATOM 736 N N . LEU A 1 89 ? -9.585 -9.137 5.122 1.00 87.25 89 LEU A N 1
ATOM 737 C CA . LEU A 1 89 ? -9.726 -8.390 6.369 1.00 87.25 89 LEU A CA 1
ATOM 738 C C . LEU A 1 89 ? -8.917 -9.070 7.480 1.00 87.25 89 LEU A C 1
ATOM 740 O O . LEU A 1 89 ? -9.179 -10.218 7.835 1.00 87.25 89 LEU A O 1
ATOM 744 N N . LYS A 1 90 ? -7.970 -8.338 8.072 1.00 86.31 90 LYS A N 1
ATOM 745 C CA . LYS A 1 90 ? -7.280 -8.748 9.298 1.00 86.31 90 LYS A CA 1
ATOM 746 C C . LYS A 1 90 ? -7.816 -7.929 10.472 1.00 86.31 90 LYS A C 1
ATOM 748 O O . LYS A 1 90 ? -7.435 -6.774 10.633 1.00 86.31 90 LYS A O 1
ATOM 753 N N . ALA A 1 91 ? -8.692 -8.524 11.279 1.00 85.19 91 ALA A N 1
ATOM 754 C CA . ALA A 1 91 ? -9.091 -7.953 12.563 1.00 85.19 91 ALA A CA 1
ATOM 755 C C . ALA A 1 91 ? -8.033 -8.306 13.618 1.00 85.19 91 ALA A C 1
ATOM 757 O O . ALA A 1 91 ? -7.715 -9.479 13.809 1.00 85.19 91 ALA A O 1
ATOM 758 N N . GLU A 1 92 ? -7.464 -7.304 14.282 1.00 86.94 92 GLU A N 1
ATOM 759 C CA . GLU A 1 92 ? -6.474 -7.496 15.343 1.00 86.94 92 GLU A CA 1
ATOM 760 C C . GLU A 1 92 ? -6.858 -6.701 16.593 1.00 86.94 92 GLU A C 1
ATOM 762 O O . GLU A 1 92 ? -7.356 -5.579 16.501 1.00 86.94 92 GLU A O 1
ATOM 767 N N . PHE A 1 93 ? -6.632 -7.297 17.765 1.00 87.38 93 PHE A N 1
ATOM 768 C CA . PHE A 1 93 ? -6.730 -6.600 19.042 1.00 87.38 93 PHE A CA 1
ATOM 769 C C . PHE A 1 93 ? -5.407 -5.882 19.305 1.00 87.38 93 PHE A C 1
ATOM 771 O O . PHE A 1 93 ? -4.338 -6.479 19.188 1.00 87.38 93 PHE A O 1
ATOM 778 N N . GLN A 1 94 ? -5.482 -4.601 19.647 1.00 88.38 94 GLN A N 1
ATOM 779 C CA . GLN A 1 94 ? -4.327 -3.762 19.955 1.00 88.38 94 GLN A CA 1
ATOM 780 C C . GLN A 1 94 ? -4.429 -3.285 21.407 1.00 88.38 94 GLN A C 1
ATOM 782 O O . GLN A 1 94 ? -5.519 -2.959 21.877 1.00 88.38 94 GLN A O 1
ATOM 787 N N . GLY A 1 95 ? -3.299 -3.229 22.111 1.00 91.06 95 GLY A N 1
ATOM 788 C CA . GLY A 1 95 ? -3.218 -2.755 23.491 1.00 91.06 95 GLY A CA 1
ATOM 789 C C . GLY A 1 95 ? -1.852 -2.141 23.772 1.00 91.06 95 GLY A C 1
ATOM 790 O O . GLY A 1 95 ? -0.834 -2.623 23.278 1.00 91.06 95 GLY A O 1
ATOM 791 N N . SER A 1 96 ? -1.823 -1.049 24.534 1.00 94.81 96 SER A N 1
ATOM 792 C CA . SER A 1 96 ? -0.565 -0.439 24.969 1.00 94.81 96 SER A CA 1
ATOM 793 C C . SER A 1 96 ? -0.052 -1.088 26.258 1.00 94.81 96 SER A C 1
ATOM 795 O O . SER A 1 96 ? -0.823 -1.693 27.003 1.00 94.81 96 SER A O 1
ATOM 797 N N . ASN A 1 97 ? 1.224 -0.874 26.601 1.00 95.38 97 ASN A N 1
ATOM 798 C CA . ASN A 1 97 ? 1.744 -1.259 27.923 1.00 95.38 97 ASN A CA 1
ATOM 799 C C . ASN A 1 97 ? 0.876 -0.694 29.062 1.00 95.38 97 ASN A C 1
ATOM 801 O O . ASN A 1 97 ? 0.647 -1.366 30.061 1.00 95.38 97 ASN A O 1
ATOM 805 N N . ARG A 1 98 ? 0.341 0.522 28.894 1.00 94.44 98 ARG A N 1
ATOM 806 C CA . ARG A 1 98 ? -0.547 1.151 29.879 1.00 94.44 98 ARG A CA 1
ATOM 807 C C . ARG A 1 98 ? -1.877 0.409 30.036 1.00 94.44 98 ARG A C 1
ATOM 809 O O . ARG A 1 98 ? -2.447 0.419 31.120 1.00 94.44 98 ARG A O 1
ATOM 816 N N . ASP A 1 99 ? -2.387 -0.202 28.972 1.00 94.12 99 ASP A N 1
ATOM 817 C CA . ASP A 1 99 ? -3.621 -0.990 29.038 1.00 94.12 99 ASP A CA 1
ATOM 818 C C . ASP A 1 99 ? -3.381 -2.359 29.673 1.00 94.12 99 ASP A C 1
ATOM 820 O O . ASP A 1 99 ? -4.230 -2.831 30.422 1.00 94.12 99 ASP A O 1
ATOM 824 N N . MET A 1 100 ? -2.219 -2.961 29.413 1.00 94.00 100 MET A N 1
ATOM 825 C CA . MET A 1 100 ? -1.877 -4.296 29.9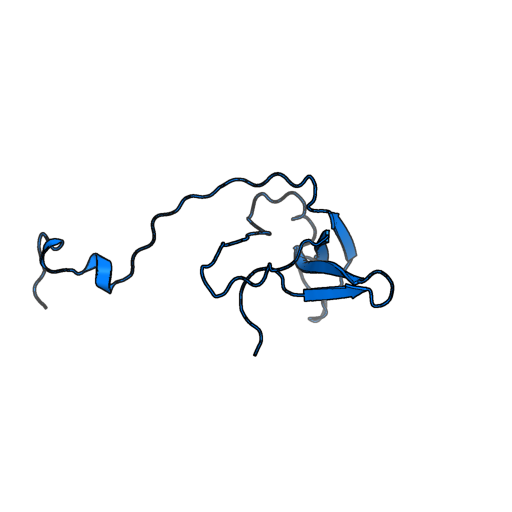03 1.00 94.00 100 MET A CA 1
ATOM 826 C C . MET A 1 100 ? -1.528 -4.319 31.397 1.00 94.00 100 MET A C 1
ATOM 828 O O . MET A 1 100 ? -1.931 -5.236 32.103 1.00 94.00 100 MET A O 1
ATOM 832 N N . TYR A 1 101 ? -0.813 -3.309 31.899 1.00 95.00 101 TYR A N 1
ATOM 833 C CA . TYR A 1 101 ? -0.319 -3.275 33.284 1.00 95.00 101 TYR A CA 1
ATOM 834 C C . TYR A 1 101 ? -1.215 -2.473 34.237 1.00 95.00 101 TYR A C 1
ATOM 836 O O . TYR A 1 101 ? -0.726 -1.803 35.149 1.00 95.00 101 TYR A O 1
ATOM 844 N N . ARG A 1 102 ? -2.535 -2.510 34.028 1.00 95.81 102 ARG A N 1
ATOM 845 C CA . ARG A 1 102 ? -3.487 -1.937 34.987 1.00 95.81 102 ARG A CA 1
ATOM 846 C C . ARG A 1 102 ? -3.518 -2.791 36.258 1.00 95.81 102 ARG A C 1
ATOM 848 O O . ARG A 1 102 ? -3.513 -4.016 36.126 1.00 95.81 102 ARG A O 1
ATOM 855 N N . PRO A 1 103 ? -3.574 -2.196 37.464 1.00 94.94 103 PRO A N 1
ATOM 856 C CA . PRO A 1 103 ? -3.544 -2.960 38.711 1.00 94.94 103 PRO A CA 1
ATOM 857 C C . PRO A 1 103 ? -4.596 -4.071 38.774 1.00 94.94 103 PRO A C 1
ATOM 859 O O . PRO A 1 103 ? -4.305 -5.157 39.260 1.00 94.94 103 PRO A O 1
ATOM 862 N N . GLU A 1 104 ? -5.786 -3.834 38.220 1.00 95.75 104 GLU A N 1
ATOM 863 C CA . GLU A 1 104 ? -6.901 -4.787 38.245 1.00 95.75 104 GLU A CA 1
ATOM 864 C C . GLU A 1 104 ? -6.685 -5.994 37.315 1.00 95.75 104 GLU A C 1
ATOM 866 O O . GLU A 1 104 ? -7.353 -7.013 37.468 1.00 95.75 104 GLU A O 1
ATOM 871 N N . ALA A 1 105 ? -5.768 -5.888 36.347 1.00 95.06 105 ALA A N 1
ATOM 872 C CA . ALA A 1 105 ? -5.438 -6.953 35.400 1.00 95.06 105 ALA A CA 1
ATOM 873 C C . ALA A 1 105 ? -4.248 -7.820 35.856 1.00 95.06 105 ALA A C 1
ATOM 875 O O . ALA A 1 105 ? -3.994 -8.875 35.272 1.00 95.06 105 ALA A O 1
ATOM 876 N N . ILE A 1 106 ? -3.500 -7.389 36.876 1.00 95.50 106 ILE A N 1
ATOM 877 C CA . ILE A 1 106 ? -2.296 -8.081 37.345 1.00 95.50 106 ILE A CA 1
ATOM 878 C C . ILE A 1 106 ? -2.687 -9.156 38.360 1.00 95.50 106 ILE A C 1
ATOM 880 O O . ILE A 1 106 ? -3.147 -8.859 39.457 1.00 95.50 106 ILE A O 1
ATOM 884 N N . VAL A 1 107 ? -2.451 -10.420 38.006 1.00 96.94 107 VAL A N 1
ATOM 885 C CA . VAL A 1 107 ? -2.763 -11.574 38.870 1.00 96.94 107 VAL A CA 1
ATOM 886 C C . VAL A 1 107 ? -1.621 -11.892 39.847 1.00 96.94 107 VAL A C 1
ATOM 888 O O . VAL A 1 107 ? -1.864 -12.412 40.932 1.00 96.94 107 VAL A O 1
ATOM 891 N N . ALA A 1 108 ? -0.374 -11.570 39.490 1.00 96.31 108 ALA A N 1
ATOM 892 C CA . ALA A 1 108 ? 0.801 -11.714 40.348 1.00 96.31 108 ALA A CA 1
ATOM 893 C C . ALA A 1 108 ? 1.971 -10.860 39.826 1.00 96.31 108 ALA A C 1
ATOM 895 O O . ALA A 1 108 ? 2.050 -10.578 38.630 1.00 96.31 108 ALA A O 1
ATOM 896 N N . SER A 1 109 ? 2.903 -10.517 40.719 1.00 95.75 109 SER A N 1
ATOM 897 C CA . SER A 1 109 ? 4.151 -9.810 40.399 1.00 95.75 109 SER A CA 1
ATOM 898 C C . SER A 1 109 ? 5.332 -10.490 41.090 1.00 95.75 109 SER A C 1
ATOM 900 O O . SER A 1 109 ? 5.203 -10.940 42.229 1.00 95.75 109 SER A O 1
ATOM 902 N N . SER A 1 110 ? 6.487 -10.554 40.425 1.00 93.88 110 SER A N 1
ATOM 903 C CA . SER A 1 110 ? 7.736 -10.991 41.059 1.00 93.88 110 SER A CA 1
ATOM 904 C C . SER A 1 110 ? 8.292 -9.917 42.000 1.00 93.88 110 SER A C 1
ATOM 906 O O . SER A 1 110 ? 7.862 -8.760 41.970 1.00 93.88 110 SER A O 1
ATOM 908 N N . ALA A 1 111 ? 9.301 -10.282 42.799 1.00 88.25 111 ALA A N 1
ATOM 909 C CA . ALA A 1 111 ? 10.162 -9.288 43.431 1.00 88.25 111 ALA A CA 1
ATOM 910 C C . ALA A 1 111 ? 10.813 -8.396 42.357 1.00 88.25 111 ALA A C 1
ATOM 912 O O . ALA A 1 111 ? 11.005 -8.832 41.215 1.00 88.25 111 ALA A O 1
ATOM 913 N N . LYS A 1 112 ? 11.092 -7.147 42.733 1.00 72.88 112 LYS A N 1
ATOM 914 C CA . LYS A 1 112 ? 11.889 -6.232 41.914 1.00 72.88 112 LYS A CA 1
ATOM 915 C C . LYS A 1 112 ? 13.341 -6.678 41.844 1.00 72.88 112 LYS A C 1
ATOM 917 O O . LYS A 1 112 ? 13.833 -7.193 42.872 1.00 72.88 112 LYS A O 1
#

Foldseek 3Di:
DQDDFPDNDWDADPPVRAIEGEHEFEDEVPCPPPPPDGDDHDDDPPDDPPDDPHWYKYKYWYWYPDDDVPDIDTDDIDIDTCPPPDDDDDDDDDDDPVRCPDVVNDPDDDDD

Sequence (112 aa):
MQRSGYPDLCIIDLESKRVFYLDPKLYAAGSRDSSFRAFYFEPRKGTNKVRDDAVHFVVGFQHETRPKNGVWKFTRWDLVDLSRFTVTLKAEFQGSNRDMYRPEAIVASSAK

Secondary structure (DSSP, 8-state):
-PPPSS-SEEEE-TTT--EEEEEEEEEETT-TT--S--------TTT-S--S-EEEEEEEEEE-SS-BTTBPPEEEEEEEE-TT------------HHHHT-GGG-S-----